Protein AF-A0A7S1WBK2-F1 (afdb_monomer_lite)

Structure (mmCIF, N/CA/C/O backbone):
data_AF-A0A7S1WBK2-F1
#
_entry.id   AF-A0A7S1WBK2-F1
#
loop_
_atom_site.group_PDB
_atom_site.id
_atom_site.type_symbol
_atom_site.label_atom_id
_atom_site.label_alt_id
_atom_site.label_comp_id
_atom_site.label_asym_id
_atom_site.label_entity_id
_atom_site.label_seq_id
_atom_site.pdbx_PDB_ins_code
_atom_site.Cartn_x
_atom_site.Cartn_y
_atom_site.Cartn_z
_atom_site.occupancy
_atom_site.B_iso_or_equiv
_atom_site.auth_seq_id
_atom_site.auth_comp_id
_atom_site.auth_asym_id
_atom_site.auth_atom_id
_atom_site.pdbx_PDB_model_num
ATOM 1 N N . VAL A 1 1 ? 11.318 0.569 -3.813 1.00 68.25 1 VAL A N 1
ATOM 2 C CA . VAL A 1 1 ? 11.048 -0.867 -3.581 1.00 68.25 1 VAL A CA 1
ATOM 3 C C . VAL A 1 1 ? 10.179 -0.934 -2.347 1.00 68.25 1 VAL A C 1
ATOM 5 O O . VAL A 1 1 ? 10.501 -0.226 -1.402 1.00 68.25 1 VAL A O 1
ATOM 8 N N . ILE A 1 2 ? 9.060 -1.651 -2.388 1.00 74.56 2 ILE A N 1
ATOM 9 C CA . ILE A 1 2 ? 8.213 -1.845 -1.205 1.00 74.56 2 ILE A CA 1
ATOM 10 C C . ILE A 1 2 ? 8.674 -3.154 -0.563 1.00 74.56 2 ILE A C 1
ATOM 12 O O . ILE A 1 2 ? 8.730 -4.160 -1.269 1.00 74.56 2 ILE A O 1
ATOM 16 N N . SER A 1 3 ? 9.063 -3.116 0.713 1.00 79.19 3 SER A N 1
ATOM 17 C CA . SER A 1 3 ? 9.378 -4.317 1.498 1.00 79.19 3 SER A CA 1
ATOM 18 C C . SER A 1 3 ? 8.134 -4.715 2.273 1.00 79.19 3 SER A C 1
ATOM 20 O O . SER A 1 3 ? 7.565 -3.882 2.979 1.00 79.19 3 SER A O 1
ATOM 22 N N . CYS A 1 4 ? 7.711 -5.962 2.127 1.00 78.75 4 CYS A N 1
ATOM 23 C CA . CYS A 1 4 ? 6.553 -6.514 2.808 1.00 78.75 4 CYS A CA 1
ATOM 24 C C . CYS A 1 4 ? 6.994 -7.725 3.617 1.00 78.75 4 CYS A C 1
ATOM 26 O O . CYS A 1 4 ? 7.803 -8.523 3.151 1.00 78.75 4 CYS A O 1
ATOM 28 N N . SER A 1 5 ? 6.467 -7.853 4.828 1.00 76.62 5 SER A N 1
ATOM 29 C CA . SER A 1 5 ? 6.682 -9.029 5.657 1.00 76.62 5 SER A CA 1
ATOM 30 C C . SER A 1 5 ? 5.350 -9.531 6.193 1.00 76.62 5 SER A C 1
ATOM 32 O O . SER A 1 5 ? 4.526 -8.755 6.680 1.00 76.62 5 SER A O 1
ATOM 34 N N . LEU A 1 6 ? 5.134 -10.838 6.074 1.00 73.81 6 LEU A N 1
ATOM 35 C CA . LEU A 1 6 ? 3.978 -11.528 6.626 1.00 73.81 6 LEU A CA 1
ATOM 36 C C . LEU A 1 6 ? 4.497 -12.560 7.620 1.00 73.81 6 LEU A C 1
ATOM 38 O O . LEU A 1 6 ? 5.171 -13.521 7.259 1.00 73.81 6 LEU A O 1
ATOM 42 N N . GLY A 1 7 ? 4.225 -12.321 8.894 1.00 69.19 7 GLY A N 1
ATOM 43 C CA . GLY A 1 7 ? 4.603 -13.220 9.969 1.00 69.19 7 GLY A CA 1
ATOM 44 C C . GLY A 1 7 ? 3.920 -12.801 11.263 1.00 69.19 7 GLY A C 1
ATOM 45 O O . GLY A 1 7 ? 3.620 -11.613 11.435 1.00 69.19 7 GLY A O 1
ATOM 46 N N . PRO A 1 8 ? 3.642 -13.747 12.176 1.00 59.88 8 PRO A N 1
ATOM 47 C CA . PRO A 1 8 ? 3.202 -13.390 13.511 1.00 59.88 8 PRO A CA 1
ATOM 48 C C . PRO A 1 8 ? 4.261 -12.465 14.106 1.00 59.88 8 PRO A C 1
ATOM 50 O O . PRO A 1 8 ? 5.434 -12.826 14.202 1.00 59.88 8 PRO A O 1
ATOM 53 N N . ARG A 1 9 ? 3.859 -11.244 14.469 1.00 57.88 9 ARG A N 1
ATOM 54 C CA . ARG A 1 9 ? 4.722 -10.343 15.228 1.00 57.88 9 ARG A CA 1
ATOM 55 C C . ARG A 1 9 ? 4.859 -10.998 16.593 1.00 57.88 9 ARG A C 1
ATOM 57 O O . ARG A 1 9 ? 3.976 -10.836 17.431 1.00 57.88 9 ARG A O 1
ATOM 64 N N . VAL A 1 10 ? 5.886 -11.830 16.758 1.00 59.66 10 VAL A N 1
ATOM 65 C CA . VAL A 1 10 ? 6.189 -12.487 18.026 1.00 59.66 10 VAL A CA 1
ATOM 66 C C . VAL A 1 10 ? 6.414 -11.352 19.009 1.00 59.66 10 VAL A C 1
ATOM 68 O O . VAL A 1 10 ? 7.448 -10.687 18.992 1.00 59.66 10 VAL A O 1
ATOM 71 N N . GLY A 1 11 ? 5.379 -11.045 19.791 1.00 59.03 11 GLY A N 1
ATOM 72 C CA . GLY A 1 11 ? 5.526 -10.199 20.953 1.00 59.03 11 GLY A CA 1
ATOM 73 C C . GLY A 1 11 ? 6.602 -10.867 21.781 1.00 59.03 11 GLY A C 1
ATOM 74 O O . GLY A 1 11 ? 6.459 -12.037 22.127 1.00 59.03 11 GLY A O 1
ATOM 75 N N . GLN A 1 12 ? 7.705 -10.159 21.988 1.00 54.12 12 GLN A N 1
ATOM 76 C CA . GLN A 1 12 ? 8.794 -10.578 22.851 1.00 54.12 12 GLN A CA 1
ATOM 77 C C . GLN A 1 12 ? 8.199 -10.799 24.248 1.00 54.12 12 GLN A C 1
ATOM 79 O O . GLN A 1 12 ? 8.090 -9.862 25.035 1.00 54.12 12 GLN A O 1
ATOM 84 N N . LEU A 1 13 ? 7.706 -12.007 24.524 1.00 57.47 1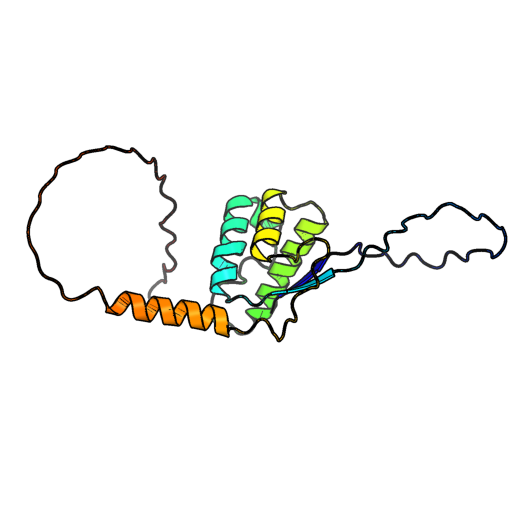3 LEU A N 1
ATOM 85 C CA . LEU A 1 13 ? 7.232 -12.369 25.847 1.00 57.47 13 LEU A CA 1
ATOM 86 C C . LEU A 1 13 ? 8.478 -12.461 26.738 1.00 57.47 13 LEU A C 1
ATOM 88 O O . LEU A 1 13 ? 9.434 -13.154 26.377 1.00 57.47 13 LEU A O 1
ATOM 92 N N . PRO A 1 14 ? 8.528 -11.714 27.850 1.00 60.41 14 PRO A N 1
ATOM 93 C CA . PRO A 1 14 ? 9.675 -11.729 28.737 1.00 60.41 14 PRO A CA 1
ATOM 94 C C . PRO A 1 14 ? 9.760 -13.081 29.455 1.00 60.41 14 PRO A C 1
ATOM 96 O O . PRO A 1 14 ? 8.909 -13.400 30.273 1.00 60.41 14 PRO A O 1
ATOM 99 N N . GLY A 1 15 ? 10.808 -13.842 29.133 1.00 58.78 15 GLY A N 1
ATOM 100 C CA . GLY A 1 15 ? 11.454 -14.829 30.003 1.00 58.78 15 GLY A CA 1
ATOM 101 C C . GLY A 1 15 ? 10.544 -15.812 30.736 1.00 58.78 15 GLY A C 1
ATOM 102 O O . GLY A 1 15 ? 10.482 -15.769 31.960 1.00 58.78 15 GLY A O 1
ATOM 103 N N . GLU A 1 16 ? 9.922 -16.747 30.017 1.00 59.41 16 GLU A N 1
ATOM 104 C CA . GLU A 1 16 ? 9.435 -17.974 30.650 1.00 59.41 16 GLU A CA 1
ATOM 105 C C . GLU A 1 16 ? 10.601 -18.968 30.720 1.00 59.41 16 GLU A C 1
ATOM 107 O O . GLU A 1 16 ? 11.052 -19.517 29.713 1.00 59.41 16 GLU A O 1
ATOM 112 N N . GLN A 1 17 ? 11.171 -19.099 31.915 1.00 63.62 17 GLN A N 1
ATOM 113 C CA . GLN A 1 17 ? 12.282 -19.989 32.224 1.00 63.62 17 GLN A CA 1
ATOM 114 C C . GLN A 1 17 ? 11.727 -21.417 32.314 1.00 63.62 17 GLN A C 1
ATOM 116 O O . GLN A 1 17 ? 11.057 -21.763 33.281 1.00 63.62 17 GLN A O 1
ATOM 121 N N . VAL A 1 18 ? 11.933 -22.211 31.262 1.00 70.19 18 VAL A N 1
ATOM 122 C CA . VAL A 1 18 ? 11.419 -23.585 31.162 1.00 70.19 18 VAL A CA 1
ATOM 123 C C . VAL A 1 18 ? 12.375 -24.546 31.869 1.00 70.19 18 VAL A C 1
ATOM 125 O O . VAL A 1 18 ? 13.543 -24.656 31.492 1.00 70.19 18 VAL A O 1
ATOM 128 N N . ASP A 1 19 ? 11.854 -25.222 32.893 1.00 67.56 19 ASP A N 1
ATOM 129 C CA . ASP A 1 19 ? 12.488 -26.327 33.616 1.00 67.56 19 ASP A CA 1
ATOM 130 C C . ASP A 1 19 ? 12.801 -27.514 32.679 1.00 67.56 19 ASP A C 1
ATOM 132 O O . ASP A 1 19 ? 11.923 -27.941 31.920 1.00 67.56 19 ASP A O 1
ATOM 136 N N . PRO A 1 20 ? 14.024 -28.076 32.721 1.00 71.81 20 PRO A N 1
ATOM 137 C CA . PRO A 1 20 ? 14.416 -29.209 31.902 1.00 71.81 20 PRO A CA 1
ATOM 138 C C . PRO A 1 20 ? 14.259 -30.514 32.688 1.00 71.81 20 PRO A C 1
ATOM 140 O O . PRO A 1 20 ? 15.220 -30.995 33.275 1.00 71.81 20 PRO A O 1
ATOM 143 N N . ASP A 1 21 ? 13.068 -31.103 32.694 1.00 68.06 21 ASP A N 1
ATOM 144 C CA . ASP A 1 21 ? 12.944 -32.559 32.818 1.00 68.06 21 ASP A CA 1
ATOM 145 C C . ASP A 1 21 ? 11.514 -32.991 32.488 1.00 68.06 21 ASP A C 1
ATOM 147 O O . ASP A 1 21 ? 10.571 -32.478 33.086 1.00 68.06 21 ASP A O 1
ATOM 151 N N . GLN A 1 22 ? 11.376 -33.911 31.525 1.00 55.78 22 GLN A N 1
ATOM 152 C CA . GLN A 1 22 ? 10.401 -35.015 31.449 1.00 55.78 22 GLN A CA 1
ATOM 153 C C . GLN A 1 22 ? 10.135 -35.420 29.992 1.00 55.78 22 GLN A C 1
ATOM 155 O O . GLN A 1 22 ? 9.533 -34.707 29.183 1.00 55.78 22 GLN A O 1
ATOM 160 N N . ASP A 1 23 ? 10.587 -36.633 29.710 1.00 62.00 23 ASP A N 1
ATOM 161 C CA . ASP A 1 23 ? 10.466 -37.393 28.479 1.00 62.00 23 ASP A CA 1
ATOM 162 C C . ASP A 1 23 ? 9.012 -37.524 27.996 1.00 62.00 23 ASP A C 1
ATOM 164 O O . ASP A 1 23 ? 8.142 -38.050 28.687 1.00 62.00 23 ASP A O 1
ATOM 168 N N . THR A 1 24 ? 8.737 -37.088 26.765 1.00 59.50 24 THR A N 1
ATOM 169 C CA . THR A 1 24 ? 7.550 -37.513 26.003 1.00 59.50 24 THR A CA 1
ATOM 170 C C . THR A 1 24 ? 7.889 -37.597 24.518 1.00 59.50 24 THR A C 1
ATOM 172 O O . THR A 1 24 ? 7.721 -36.657 23.740 1.00 59.50 24 THR A O 1
ATOM 175 N N . GLU A 1 25 ? 8.377 -38.769 24.118 1.00 59.16 25 GLU A N 1
ATOM 176 C CA . GLU A 1 25 ? 8.441 -39.187 22.722 1.00 59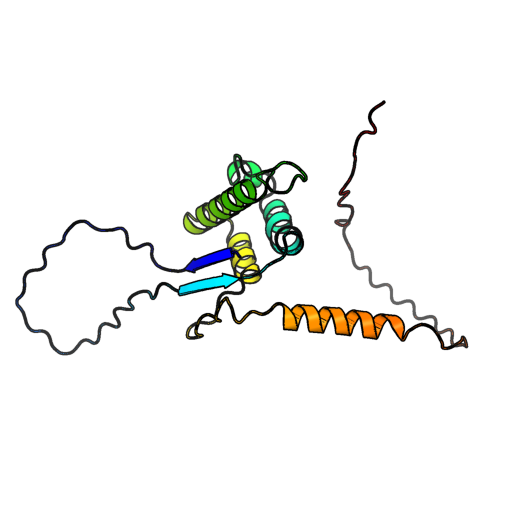.16 25 GLU A CA 1
ATOM 177 C C . GLU A 1 25 ? 7.028 -39.236 22.106 1.00 59.16 25 GLU A C 1
ATOM 179 O O . GLU A 1 25 ? 6.064 -39.685 22.727 1.00 59.16 25 GLU A O 1
ATOM 184 N N . GLY A 1 26 ? 6.904 -38.818 20.842 1.00 54.03 26 GLY A N 1
ATOM 185 C CA . GLY A 1 26 ? 5.856 -39.353 19.965 1.00 54.03 26 GLY A CA 1
ATOM 186 C C . GLY A 1 26 ? 4.705 -38.437 19.548 1.00 54.03 26 GLY A C 1
ATOM 187 O O . GLY A 1 26 ? 3.751 -38.920 18.942 1.00 54.03 26 GLY A O 1
ATOM 188 N N . ARG A 1 27 ? 4.769 -37.119 19.767 1.00 47.47 27 ARG A N 1
ATOM 189 C CA . ARG A 1 27 ? 3.878 -36.187 19.055 1.00 47.47 27 ARG A CA 1
ATOM 190 C C . ARG A 1 27 ? 4.721 -35.176 18.308 1.00 47.47 27 ARG A C 1
ATOM 192 O O . ARG A 1 27 ? 5.156 -34.189 18.892 1.00 47.47 27 ARG A O 1
ATOM 199 N N . ALA A 1 28 ? 4.918 -35.428 17.013 1.00 53.50 28 ALA A N 1
ATOM 200 C CA . ALA A 1 28 ? 5.362 -34.442 16.039 1.00 53.50 28 ALA A CA 1
ATOM 201 C C . ALA A 1 28 ? 4.347 -33.291 16.035 1.00 53.50 28 ALA A C 1
ATOM 203 O O . ALA A 1 28 ? 3.432 -33.212 15.215 1.00 53.50 28 ALA A O 1
ATOM 204 N N . ARG A 1 29 ? 4.457 -32.418 17.037 1.00 54.59 29 ARG A N 1
ATOM 205 C CA . ARG A 1 29 ? 3.888 -31.090 17.006 1.00 54.59 29 ARG A CA 1
ATOM 206 C C . ARG A 1 29 ? 4.580 -30.465 15.811 1.00 54.59 29 ARG A C 1
ATOM 208 O O . ARG A 1 29 ? 5.752 -30.113 15.887 1.00 54.59 29 ARG A O 1
ATOM 215 N N . SER A 1 30 ? 3.856 -30.381 14.700 1.00 55.44 30 SER A N 1
ATOM 216 C CA . SER A 1 30 ? 4.094 -29.360 13.695 1.00 55.44 30 SER A CA 1
ATOM 217 C C . SER A 1 30 ? 3.893 -28.026 14.417 1.00 55.44 30 SER A C 1
ATOM 219 O O . SER A 1 30 ? 2.841 -27.397 14.363 1.00 55.44 30 SER A O 1
ATOM 221 N N . GLY A 1 31 ? 4.880 -27.663 15.237 1.00 55.62 31 GLY A N 1
ATOM 222 C CA . GLY A 1 31 ? 5.113 -26.310 15.666 1.00 55.62 31 GLY A CA 1
ATOM 223 C C . GLY A 1 31 ? 5.542 -25.624 14.396 1.00 55.62 31 GLY A C 1
ATOM 224 O O . GLY A 1 31 ? 6.730 -25.567 14.095 1.00 55.62 31 GLY A O 1
ATOM 225 N N . GLY A 1 32 ? 4.557 -25.221 13.595 1.00 56.62 32 GLY A N 1
ATOM 226 C CA . GLY A 1 32 ? 4.780 -24.300 12.507 1.00 56.62 32 GLY A CA 1
ATOM 227 C C . GLY A 1 32 ? 5.338 -23.045 13.148 1.00 56.62 32 GLY A C 1
ATOM 228 O O . GLY A 1 32 ? 4.578 -22.179 13.572 1.00 56.62 32 GLY A O 1
ATOM 229 N N . CYS A 1 33 ? 6.665 -22.978 13.282 1.00 59.44 33 CYS A N 1
ATOM 230 C CA . CYS A 1 33 ? 7.382 -21.723 13.345 1.00 59.44 33 CYS A CA 1
ATOM 231 C C . CYS A 1 33 ? 6.825 -20.947 12.167 1.00 59.44 33 CYS A C 1
ATOM 233 O O . CYS A 1 33 ? 7.068 -21.335 11.027 1.00 59.44 33 CYS A O 1
ATOM 235 N N . GLY A 1 34 ? 5.962 -19.967 12.441 1.00 65.19 34 GLY A N 1
ATOM 236 C CA . GLY A 1 34 ? 5.371 -19.138 11.408 1.00 65.19 34 GLY A CA 1
ATOM 237 C C . GLY A 1 34 ? 6.525 -18.473 10.689 1.00 65.19 34 GLY A C 1
ATOM 238 O O . GLY A 1 34 ? 7.082 -17.508 11.207 1.00 65.19 34 GLY A O 1
ATOM 239 N N . LEU A 1 35 ? 6.944 -19.066 9.570 1.00 73.44 35 LEU A N 1
ATOM 240 C CA . LEU A 1 35 ? 8.085 -18.594 8.817 1.00 73.44 35 LEU A CA 1
ATOM 241 C C . LEU A 1 35 ? 7.721 -17.186 8.383 1.00 73.44 35 LEU A C 1
ATOM 243 O O . LEU A 1 35 ? 6.713 -16.970 7.711 1.00 73.44 35 LEU A O 1
ATOM 247 N N . GLN A 1 36 ? 8.493 -16.222 8.871 1.00 77.44 36 GLN A N 1
ATOM 248 C CA . GLN A 1 36 ? 8.338 -14.847 8.459 1.00 77.44 36 GLN A CA 1
ATOM 249 C C . GLN A 1 36 ? 8.743 -14.789 6.991 1.00 77.44 36 GLN A C 1
ATOM 251 O O . GLN A 1 36 ? 9.910 -14.975 6.656 1.00 77.44 36 GLN A O 1
ATOM 256 N N . VAL A 1 37 ? 7.767 -14.560 6.121 1.00 84.56 37 VAL A N 1
ATOM 257 C CA . VAL A 1 37 ? 8.026 -14.400 4.694 1.00 84.56 37 VAL A CA 1
ATOM 258 C C . VAL A 1 37 ? 8.260 -12.916 4.452 1.00 84.56 37 VAL A C 1
ATOM 260 O O . VAL A 1 37 ? 7.359 -12.107 4.676 1.00 84.56 37 VAL A O 1
ATOM 263 N N . GLU A 1 38 ? 9.472 -12.546 4.037 1.00 87.12 38 GLU A N 1
ATOM 264 C CA . GLU A 1 38 ? 9.778 -11.214 3.507 1.00 87.12 38 GLU A CA 1
ATOM 265 C C . GLU A 1 38 ? 9.836 -11.295 1.982 1.00 87.12 38 GLU A C 1
ATOM 267 O O . GLU A 1 38 ? 10.522 -12.147 1.424 1.00 87.12 38 GLU A O 1
ATOM 272 N N . TRP A 1 39 ? 9.136 -10.391 1.301 1.00 89.44 39 TRP A N 1
ATOM 273 C CA . TRP A 1 39 ? 9.254 -10.225 -0.144 1.00 89.44 39 TRP A CA 1
ATOM 274 C C . TRP A 1 39 ? 9.286 -8.745 -0.510 1.00 89.44 39 TRP A C 1
ATOM 276 O O . TRP A 1 39 ? 8.900 -7.858 0.261 1.00 89.44 39 TRP A O 1
ATOM 286 N N . ARG A 1 40 ? 9.795 -8.461 -1.708 1.00 88.81 40 ARG A N 1
ATOM 287 C CA . ARG A 1 40 ? 10.013 -7.099 -2.189 1.00 88.81 40 ARG A CA 1
ATOM 288 C C . ARG A 1 40 ? 9.459 -6.930 -3.580 1.00 88.81 40 ARG A C 1
ATOM 290 O O . ARG A 1 40 ? 9.726 -7.728 -4.467 1.00 88.81 40 ARG A O 1
ATOM 297 N N . VAL A 1 41 ? 8.743 -5.829 -3.786 1.00 88.44 41 VAL A N 1
ATOM 298 C CA . VAL A 1 41 ? 8.089 -5.557 -5.068 1.00 88.44 41 VAL A CA 1
ATOM 299 C C . VAL A 1 41 ? 8.538 -4.202 -5.608 1.00 88.44 41 VAL A C 1
ATOM 301 O O . VAL A 1 41 ? 8.555 -3.172 -4.915 1.00 88.44 41 VAL A O 1
ATOM 304 N N . LYS A 1 42 ? 8.915 -4.185 -6.890 1.00 87.25 42 LYS A N 1
ATOM 305 C CA . LYS A 1 42 ? 9.239 -2.966 -7.641 1.00 87.25 42 LYS A CA 1
ATOM 306 C C . LYS A 1 42 ? 7.986 -2.469 -8.364 1.00 87.25 42 LYS A C 1
ATOM 308 O O . LYS A 1 42 ? 7.443 -3.143 -9.237 1.00 87.25 42 LYS A O 1
ATOM 313 N N . ARG A 1 43 ? 7.528 -1.259 -8.022 1.00 87.94 43 ARG A N 1
ATOM 314 C CA . ARG A 1 43 ? 6.411 -0.571 -8.692 1.00 87.94 43 ARG A CA 1
ATOM 315 C C . ARG A 1 43 ? 6.758 0.884 -8.964 1.00 87.94 43 ARG A C 1
ATOM 317 O O . ARG A 1 43 ? 7.427 1.542 -8.169 1.00 87.94 43 ARG A O 1
ATOM 324 N N . ARG A 1 44 ? 6.252 1.404 -10.084 1.00 89.44 44 ARG A N 1
ATOM 325 C CA . ARG A 1 44 ? 6.267 2.843 -10.364 1.00 89.44 44 ARG A CA 1
ATOM 326 C C . ARG A 1 44 ? 5.215 3.539 -9.502 1.00 89.44 44 ARG A C 1
ATOM 328 O O . ARG A 1 44 ? 4.158 2.972 -9.236 1.00 89.44 44 ARG A O 1
ATOM 335 N N . MET A 1 45 ? 5.456 4.805 -9.167 1.00 88.19 45 MET A N 1
ATOM 336 C CA . MET A 1 45 ? 4.510 5.641 -8.411 1.00 88.19 45 MET A CA 1
ATOM 337 C C . MET A 1 45 ? 3.108 5.662 -9.041 1.00 88.19 45 MET A C 1
ATOM 339 O O . MET A 1 45 ? 2.105 5.605 -8.337 1.00 88.19 45 MET A O 1
ATOM 343 N N . ARG A 1 46 ? 3.031 5.694 -10.379 1.00 86.00 46 ARG A N 1
ATOM 344 C CA . ARG A 1 46 ? 1.762 5.633 -11.116 1.00 86.00 46 ARG A CA 1
ATOM 345 C C . ARG A 1 46 ? 0.970 4.355 -10.815 1.00 86.00 46 ARG A C 1
ATOM 347 O O . ARG A 1 46 ? -0.235 4.450 -10.622 1.00 86.00 46 ARG A O 1
ATOM 354 N N . HIS A 1 47 ? 1.630 3.196 -10.754 1.00 90.06 47 HIS A N 1
ATOM 355 C CA . HIS A 1 47 ? 0.964 1.924 -10.452 1.00 90.06 47 HIS A CA 1
ATOM 356 C C . HIS A 1 47 ? 0.421 1.921 -9.027 1.00 90.06 47 HIS A C 1
ATOM 358 O O . HIS A 1 47 ? -0.699 1.491 -8.812 1.00 90.06 47 HIS A O 1
ATOM 364 N N . LEU A 1 48 ? 1.177 2.464 -8.072 1.00 92.38 48 LEU A N 1
ATOM 365 C CA . LEU A 1 48 ? 0.729 2.568 -6.685 1.00 92.38 48 LEU A CA 1
ATOM 366 C C . LEU A 1 48 ? -0.494 3.490 -6.557 1.00 92.38 48 LEU A C 1
ATOM 368 O O . LEU A 1 48 ? -1.455 3.142 -5.879 1.00 92.38 48 LEU A O 1
ATOM 372 N N . ARG A 1 49 ? -0.515 4.621 -7.274 1.00 91.50 49 ARG A N 1
ATOM 373 C CA . ARG A 1 49 ? -1.691 5.506 -7.308 1.00 91.50 49 ARG A CA 1
ATOM 374 C C . ARG A 1 49 ? -2.925 4.798 -7.862 1.00 91.50 49 ARG A C 1
ATOM 376 O O . ARG A 1 49 ? -3.925 4.671 -7.168 1.00 91.50 49 ARG A O 1
ATOM 383 N N . GLN A 1 50 ? -2.808 4.306 -9.092 1.00 90.62 50 GLN A N 1
ATOM 384 C CA . GLN A 1 50 ? -3.938 3.777 -9.857 1.00 90.62 50 GLN A CA 1
ATOM 385 C C . GLN A 1 50 ? -4.405 2.409 -9.347 1.00 90.62 50 GLN A C 1
ATOM 387 O O . GLN A 1 50 ? -5.596 2.127 -9.354 1.00 90.62 50 GLN A O 1
ATOM 392 N N . GLY A 1 51 ? -3.470 1.563 -8.915 1.00 91.69 51 GLY A N 1
ATOM 393 C CA . GLY A 1 51 ? -3.741 0.186 -8.510 1.00 91.69 51 GLY A CA 1
ATOM 394 C C . GLY A 1 51 ? -4.022 0.004 -7.023 1.00 91.69 51 GLY A C 1
ATOM 395 O O . GLY A 1 51 ? -4.618 -1.002 -6.664 1.00 91.69 51 GLY A O 1
ATOM 396 N N . LEU A 1 52 ? -3.619 0.948 -6.164 1.00 95.12 52 LEU A N 1
ATOM 397 C CA . LEU A 1 52 ? -3.751 0.800 -4.713 1.00 95.12 52 LEU A CA 1
ATOM 398 C C . LEU A 1 52 ? -4.410 2.019 -4.057 1.00 95.12 52 LEU A C 1
ATOM 400 O O . LEU A 1 52 ? -5.480 1.893 -3.474 1.00 95.12 52 LEU A O 1
ATOM 404 N N . HIS A 1 53 ? -3.825 3.212 -4.169 1.00 94.75 53 HIS A N 1
ATOM 405 C CA . HIS A 1 53 ? -4.319 4.393 -3.448 1.00 94.75 53 HIS A CA 1
ATOM 406 C C . HIS A 1 53 ? -5.730 4.826 -3.871 1.00 94.75 53 HIS A C 1
ATOM 408 O O . HIS A 1 53 ? -6.596 5.005 -3.013 1.00 94.75 53 HIS A O 1
ATOM 414 N N . ASP A 1 54 ? -5.974 5.005 -5.171 1.00 93.56 54 ASP A N 1
ATOM 415 C CA . ASP A 1 54 ? -7.253 5.521 -5.666 1.00 93.56 54 ASP A CA 1
ATOM 416 C C . ASP A 1 54 ? -8.409 4.543 -5.369 1.00 93.56 54 ASP A C 1
ATOM 418 O O . ASP A 1 54 ? -9.428 4.990 -4.830 1.00 93.56 54 ASP A O 1
ATOM 422 N N . PRO A 1 55 ? -8.254 3.216 -5.580 1.00 96.19 55 PRO A N 1
ATOM 423 C CA . PRO A 1 55 ? -9.244 2.236 -5.138 1.00 96.19 55 PRO A CA 1
ATOM 424 C C . PRO A 1 55 ? -9.472 2.225 -3.623 1.00 96.19 55 PRO A C 1
ATOM 426 O O . PRO A 1 55 ? -10.619 2.227 -3.181 1.00 96.19 55 PRO A O 1
ATOM 429 N N . VAL A 1 56 ? -8.412 2.269 -2.804 1.00 96.06 56 VAL A N 1
ATOM 430 C CA . VAL A 1 56 ? -8.544 2.292 -1.334 1.00 96.06 56 VAL A CA 1
ATOM 431 C C . VAL A 1 56 ? -9.312 3.527 -0.873 1.00 96.06 56 VAL A C 1
ATOM 433 O O . VAL A 1 56 ? -10.177 3.429 0.001 1.00 96.06 56 VAL A O 1
ATOM 436 N N . LYS A 1 57 ? -9.051 4.681 -1.492 1.00 94.69 57 LYS A N 1
ATOM 437 C CA . LYS A 1 57 ? -9.778 5.923 -1.226 1.00 94.69 57 LYS A CA 1
ATOM 438 C C . LYS A 1 57 ? -11.247 5.823 -1.641 1.00 94.69 57 LYS A C 1
ATOM 440 O O . LYS A 1 57 ? -12.110 6.265 -0.885 1.00 94.69 57 LYS A O 1
ATOM 445 N N . ALA A 1 58 ? -11.535 5.225 -2.797 1.00 95.19 58 ALA A N 1
ATOM 446 C CA . ALA A 1 58 ? -12.901 5.011 -3.273 1.00 95.19 58 ALA A CA 1
ATOM 447 C C . ALA A 1 58 ? -13.699 4.075 -2.348 1.00 95.19 58 ALA A C 1
ATOM 449 O O . ALA A 1 58 ? -14.830 4.397 -1.993 1.00 95.19 58 ALA A O 1
ATOM 450 N N . ILE A 1 59 ? -13.093 2.966 -1.906 1.00 96.00 59 ILE A N 1
ATOM 451 C CA . ILE A 1 59 ? -13.726 1.983 -1.011 1.00 96.00 59 ILE A CA 1
ATOM 452 C C . ILE A 1 59 ? -13.936 2.564 0.393 1.00 96.00 59 ILE A C 1
ATOM 454 O O . ILE A 1 59 ? -14.996 2.386 0.985 1.00 96.00 59 ILE A O 1
ATOM 458 N N . SER A 1 60 ? -12.943 3.280 0.927 1.00 94.19 60 SER A N 1
ATOM 459 C CA . SER A 1 60 ? -13.016 3.855 2.279 1.00 94.19 60 SER A CA 1
ATOM 460 C C . SER A 1 60 ? -13.983 5.044 2.364 1.00 94.19 60 SER A C 1
ATOM 462 O O . SER A 1 60 ? -14.539 5.330 3.422 1.00 94.19 60 SER A O 1
ATOM 464 N N . GLY A 1 61 ? -14.191 5.779 1.268 1.00 94.19 61 GLY A N 1
ATOM 465 C CA . GLY A 1 61 ? -15.097 6.925 1.237 1.00 94.19 61 GLY A CA 1
ATOM 466 C C . GLY A 1 61 ? -14.807 7.930 2.361 1.00 94.19 61 GLY A C 1
ATOM 467 O O . GLY A 1 61 ? -13.731 8.525 2.421 1.00 94.19 61 GLY A O 1
ATOM 468 N N . LYS A 1 62 ? -15.768 8.115 3.278 1.00 93.38 62 LYS A N 1
ATOM 469 C CA . LYS A 1 62 ? -15.663 9.075 4.395 1.00 93.38 62 LYS A CA 1
ATOM 470 C C . LYS A 1 62 ? -14.700 8.630 5.504 1.00 93.38 62 LYS A C 1
ATOM 472 O O . LYS A 1 62 ? -14.103 9.488 6.151 1.00 93.38 62 LYS A O 1
ATOM 477 N N . THR A 1 63 ? -14.511 7.325 5.716 1.00 93.12 63 THR A N 1
ATOM 478 C CA . THR A 1 63 ? -13.603 6.813 6.762 1.00 93.12 63 THR A CA 1
ATOM 479 C C . THR A 1 63 ? -12.135 6.938 6.362 1.00 93.12 63 THR A C 1
ATOM 481 O O . THR A 1 63 ? -11.258 6.870 7.220 1.00 93.12 63 THR A O 1
ATOM 484 N N . TYR A 1 64 ? -11.848 7.231 5.086 1.00 93.88 64 TYR A N 1
ATOM 485 C CA . TYR A 1 64 ? -10.488 7.433 4.587 1.00 93.88 64 TYR A CA 1
ATOM 486 C C . TYR A 1 64 ? -9.719 8.489 5.391 1.00 93.88 64 TYR A C 1
ATOM 488 O O . TYR A 1 64 ? -8.565 8.281 5.754 1.00 93.88 64 TYR A O 1
ATOM 496 N N . MET A 1 65 ? -10.360 9.614 5.724 1.00 90.94 65 MET A N 1
ATOM 497 C CA . MET A 1 65 ? -9.689 10.666 6.494 1.00 90.94 65 MET A CA 1
ATOM 498 C C . MET A 1 65 ? -9.373 10.235 7.927 1.00 90.94 65 MET A C 1
ATOM 500 O O . MET A 1 65 ? -8.377 10.693 8.473 1.00 90.94 65 MET A O 1
ATOM 504 N N . GLN A 1 66 ? -10.187 9.354 8.515 1.00 92.69 66 GLN A N 1
ATOM 505 C CA . GLN A 1 66 ? -9.974 8.842 9.868 1.00 92.69 66 GLN A CA 1
ATOM 506 C C . GLN A 1 66 ? -8.848 7.805 9.908 1.00 92.69 66 GLN A C 1
ATOM 508 O O . GLN A 1 66 ? -8.058 7.826 10.846 1.00 92.69 66 GLN A O 1
ATOM 513 N N . LEU A 1 67 ? -8.757 6.950 8.883 1.00 90.88 67 LEU A N 1
ATOM 514 C CA . LEU A 1 67 ? -7.732 5.908 8.769 1.00 90.88 67 LEU A CA 1
ATOM 515 C C . LEU A 1 67 ? -6.354 6.469 8.381 1.00 90.88 67 LEU A C 1
ATOM 517 O O . LEU A 1 67 ? -5.337 5.989 8.866 1.00 90.88 67 LEU A O 1
ATOM 521 N N . PHE A 1 68 ? -6.311 7.502 7.532 1.00 90.31 68 PHE A N 1
ATOM 522 C CA . PHE A 1 68 ? -5.071 8.032 6.944 1.00 90.31 68 PHE A CA 1
ATOM 523 C C . PHE A 1 68 ? -4.728 9.451 7.426 1.00 90.31 68 PHE A C 1
ATOM 525 O O . PHE A 1 68 ? -4.219 10.279 6.655 1.00 90.31 68 PHE A O 1
ATOM 532 N N . GLN A 1 69 ? -5.011 9.755 8.697 1.00 85.81 69 GLN A N 1
ATOM 533 C CA . GLN A 1 69 ? -4.726 11.064 9.294 1.00 85.81 69 GLN A CA 1
ATOM 534 C C . GLN A 1 69 ? -3.247 11.441 9.100 1.00 85.81 69 GLN A C 1
ATOM 536 O O . GLN A 1 69 ? -2.341 10.686 9.433 1.00 85.81 69 GLN A O 1
ATOM 541 N N . GLY A 1 70 ? -2.994 12.606 8.496 1.00 79.75 70 GLY A N 1
ATOM 542 C CA . GLY A 1 70 ? -1.637 13.095 8.208 1.00 79.75 70 GLY A CA 1
ATOM 543 C C . GLY A 1 70 ? -0.973 12.537 6.937 1.00 79.75 70 GLY A C 1
ATOM 544 O O . GLY A 1 70 ? 0.022 13.107 6.484 1.00 79.75 70 GLY A O 1
ATOM 545 N N . ALA A 1 71 ? -1.537 11.501 6.304 1.00 81.00 71 ALA A N 1
ATOM 546 C CA . ALA A 1 71 ? -0.980 10.860 5.104 1.00 81.00 71 ALA A CA 1
ATOM 547 C C . ALA A 1 71 ? -1.805 11.085 3.817 1.00 81.00 71 ALA A C 1
ATOM 549 O O . ALA A 1 71 ? -1.409 10.643 2.740 1.00 81.00 71 ALA A O 1
ATOM 550 N N .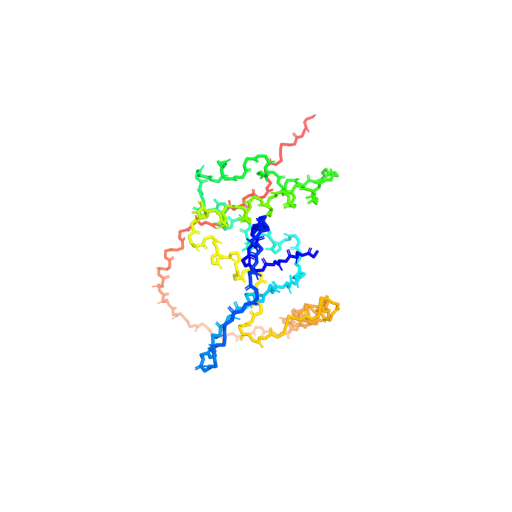 HIS A 1 72 ? -2.921 11.820 3.884 1.00 74.75 72 HIS A N 1
ATOM 551 C CA . HIS A 1 72 ? -3.844 11.989 2.748 1.00 74.75 72 HIS A CA 1
ATOM 552 C C . HIS A 1 72 ? -3.209 12.634 1.496 1.00 74.75 72 HIS A C 1
ATOM 554 O O . HIS A 1 72 ? -3.691 12.429 0.382 1.00 74.75 72 HIS A O 1
ATOM 560 N N . ASN A 1 73 ? -2.153 13.434 1.683 1.00 70.69 73 ASN A N 1
ATOM 561 C CA . ASN A 1 73 ? -1.484 14.211 0.634 1.00 70.69 73 ASN A CA 1
ATOM 562 C C . ASN A 1 73 ? -0.198 13.556 0.113 1.00 70.69 73 ASN A C 1
ATOM 564 O O . ASN A 1 73 ? 0.669 14.249 -0.415 1.00 70.69 73 ASN A O 1
ATOM 568 N N . ALA A 1 74 ? -0.033 12.237 0.254 1.00 73.75 74 ALA A N 1
ATOM 569 C CA . ALA A 1 74 ? 1.179 11.555 -0.207 1.00 73.75 74 ALA A CA 1
ATOM 570 C C . ALA A 1 74 ? 1.458 11.728 -1.714 1.00 73.75 74 ALA A C 1
ATOM 572 O O . ALA A 1 74 ? 2.602 11.622 -2.150 1.00 73.75 74 ALA A O 1
ATOM 573 N N . PHE A 1 75 ? 0.431 12.047 -2.507 1.00 74.44 75 PHE A N 1
ATOM 574 C CA . PHE A 1 75 ? 0.505 12.077 -3.968 1.00 74.44 75 PHE A CA 1
ATOM 575 C C . PHE A 1 75 ? 0.383 13.474 -4.597 1.00 74.44 75 PHE A C 1
ATOM 577 O O . PHE A 1 75 ? 0.468 13.596 -5.823 1.00 74.44 75 PHE A O 1
ATOM 584 N N . THR A 1 76 ? 0.247 14.531 -3.796 1.00 74.88 76 THR A N 1
ATOM 585 C CA . THR A 1 76 ? 0.209 15.913 -4.293 1.00 74.88 76 THR A CA 1
ATOM 586 C C . THR A 1 76 ? 1.641 16.352 -4.621 1.00 74.88 76 THR A C 1
ATOM 588 O O . THR A 1 76 ? 2.518 16.386 -3.764 1.00 74.88 76 THR A O 1
ATOM 591 N N . THR A 1 77 ? 1.911 16.549 -5.905 1.00 61.53 77 THR A N 1
ATOM 592 C CA . THR A 1 77 ? 3.238 16.642 -6.530 1.00 61.53 77 THR A CA 1
ATOM 593 C C . THR A 1 77 ? 4.044 17.889 -6.141 1.00 61.53 77 THR A C 1
ATOM 595 O O . THR A 1 77 ? 3.461 18.959 -6.045 1.00 61.53 77 THR A O 1
ATOM 598 N N . SER A 1 78 ? 5.379 17.722 -6.078 1.00 61.06 78 SER A N 1
ATOM 599 C CA . SER A 1 78 ? 6.482 18.702 -6.275 1.00 61.06 78 SER A CA 1
ATOM 600 C C . SER A 1 78 ? 7.346 19.110 -5.076 1.00 61.06 78 SER A C 1
ATOM 602 O O . SER A 1 78 ? 8.444 19.616 -5.293 1.00 61.06 78 SER A O 1
ATOM 604 N N . LEU A 1 79 ? 6.947 18.834 -3.833 1.00 65.44 79 LEU A N 1
ATOM 605 C CA . LEU A 1 79 ? 7.791 19.157 -2.675 1.00 65.44 79 LEU A CA 1
ATOM 606 C C . LEU A 1 79 ? 8.766 18.010 -2.337 1.00 65.44 79 LEU A C 1
ATOM 608 O O . LEU A 1 79 ? 8.358 16.844 -2.363 1.00 65.44 79 LEU A O 1
ATOM 612 N N . PRO A 1 80 ? 10.032 18.303 -1.982 1.00 62.97 80 PRO A N 1
ATOM 613 C CA . PRO A 1 80 ? 10.942 17.301 -1.430 1.00 62.97 80 PRO A CA 1
ATOM 614 C C . PRO A 1 80 ? 10.301 16.646 -0.194 1.00 62.97 80 PRO A C 1
ATOM 616 O O . PRO A 1 80 ? 9.712 17.325 0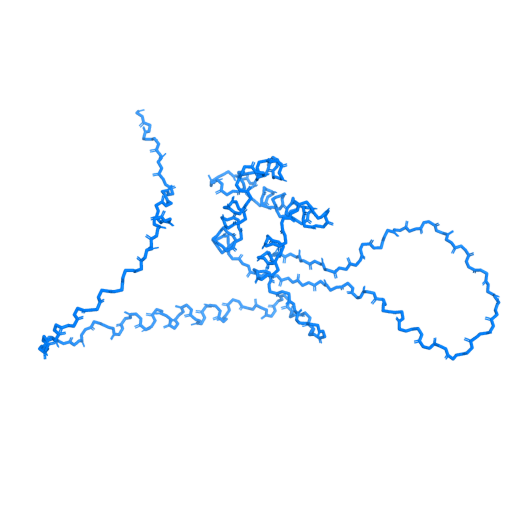.646 1.00 62.97 80 PRO A O 1
ATOM 619 N N . GLY A 1 81 ? 10.357 15.312 -0.117 1.00 75.56 81 GLY A N 1
ATOM 620 C CA . GLY A 1 81 ? 9.701 14.523 0.941 1.00 75.56 81 GLY A CA 1
ATOM 621 C C . GLY A 1 81 ? 8.488 13.692 0.494 1.00 75.56 81 GLY A C 1
ATOM 622 O O . GLY A 1 81 ? 7.758 13.160 1.332 1.00 75.56 81 GLY A O 1
ATOM 623 N N . THR A 1 82 ? 8.252 13.530 -0.814 1.00 77.19 82 THR A N 1
ATOM 624 C CA . THR A 1 82 ? 7.202 12.626 -1.330 1.00 77.19 82 THR A CA 1
ATOM 625 C C . THR A 1 82 ? 7.398 11.173 -0.896 1.00 77.19 82 THR A C 1
ATOM 627 O O . THR A 1 82 ? 6.416 10.459 -0.712 1.00 77.19 82 THR A O 1
ATOM 630 N N . THR A 1 83 ? 8.644 10.736 -0.700 1.00 82.94 83 THR A N 1
ATOM 631 C CA . THR A 1 83 ? 8.950 9.371 -0.248 1.00 82.94 83 THR A CA 1
ATOM 632 C C . THR A 1 83 ? 8.513 9.148 1.198 1.00 82.94 83 THR A C 1
ATOM 634 O O . THR A 1 83 ? 7.865 8.148 1.479 1.00 82.94 83 THR A O 1
ATOM 637 N N . ASP A 1 84 ? 8.756 10.105 2.097 1.00 86.00 84 ASP A N 1
ATOM 638 C CA . ASP A 1 84 ? 8.362 9.978 3.507 1.00 86.00 84 ASP A CA 1
ATOM 639 C C . ASP A 1 84 ? 6.845 9.965 3.675 1.00 86.00 84 ASP A C 1
ATOM 641 O O . ASP A 1 84 ? 6.301 9.187 4.456 1.00 86.00 84 ASP A O 1
ATOM 645 N N . ARG A 1 85 ? 6.134 10.806 2.912 1.00 86.75 85 ARG A N 1
ATOM 646 C CA . ARG A 1 85 ? 4.665 10.809 2.925 1.00 86.75 85 ARG A CA 1
ATOM 647 C C . ARG A 1 85 ? 4.099 9.504 2.378 1.00 86.75 85 ARG A C 1
ATOM 649 O O . ARG A 1 85 ? 3.104 9.020 2.910 1.00 86.75 85 ARG A O 1
ATOM 656 N N . LEU A 1 86 ? 4.727 8.945 1.344 1.00 89.44 86 LEU A N 1
ATOM 657 C CA . LEU A 1 86 ? 4.345 7.645 0.808 1.00 89.44 86 LEU A CA 1
ATOM 658 C C . LEU A 1 86 ? 4.571 6.531 1.833 1.00 89.44 86 LEU A C 1
ATOM 660 O O . LEU A 1 86 ? 3.669 5.728 2.042 1.00 89.44 86 LEU A O 1
ATOM 664 N N . ASN A 1 87 ? 5.734 6.507 2.486 1.00 89.38 87 ASN A N 1
ATOM 665 C CA . ASN A 1 87 ? 6.042 5.519 3.518 1.00 89.38 87 ASN A CA 1
ATOM 666 C C . ASN A 1 87 ? 5.031 5.605 4.663 1.00 89.38 87 ASN A C 1
ATOM 668 O O . ASN A 1 87 ? 4.395 4.609 4.971 1.00 89.38 87 ASN A O 1
ATOM 672 N N . ARG A 1 88 ? 4.748 6.811 5.176 1.00 91.50 88 ARG A N 1
ATOM 673 C CA . ARG A 1 88 ? 3.703 7.014 6.196 1.00 91.50 88 ARG A CA 1
ATOM 674 C C . ARG A 1 88 ? 2.324 6.538 5.746 1.00 91.50 88 ARG A C 1
ATOM 676 O O . ARG A 1 88 ? 1.559 6.028 6.556 1.00 91.50 88 ARG A O 1
ATOM 683 N N . TRP A 1 89 ? 1.984 6.729 4.472 1.00 94.19 89 TRP A N 1
ATOM 684 C CA . TRP A 1 89 ? 0.718 6.250 3.926 1.00 94.19 89 TRP A CA 1
ATOM 685 C C . TRP A 1 89 ? 0.658 4.717 3.875 1.00 94.19 89 TRP A C 1
ATOM 687 O O . TRP A 1 89 ? -0.353 4.136 4.265 1.00 94.19 89 TRP A O 1
ATOM 697 N N . LEU A 1 90 ? 1.743 4.064 3.449 1.00 94.50 90 LEU A N 1
ATOM 698 C CA . LEU A 1 90 ? 1.858 2.603 3.447 1.00 94.50 90 LEU A CA 1
ATOM 699 C C . LEU A 1 90 ? 1.863 2.030 4.872 1.00 94.50 90 LEU A C 1
ATOM 701 O O . LEU A 1 90 ? 1.185 1.038 5.118 1.00 94.50 90 LEU A O 1
ATOM 705 N N . ASP A 1 91 ? 2.539 2.686 5.814 1.00 93.38 91 ASP A N 1
ATOM 706 C CA . ASP A 1 91 ? 2.552 2.307 7.231 1.00 93.38 91 ASP A CA 1
ATOM 707 C C . ASP A 1 91 ? 1.154 2.410 7.851 1.00 93.38 91 ASP A C 1
ATOM 709 O O . ASP A 1 91 ? 0.729 1.521 8.593 1.00 93.38 91 ASP A O 1
ATOM 713 N N . ALA A 1 92 ? 0.405 3.467 7.518 1.00 94.81 92 ALA A N 1
ATOM 714 C CA . ALA A 1 92 ? -0.982 3.627 7.945 1.00 94.81 92 ALA A CA 1
ATOM 715 C C . ALA A 1 92 ? -1.885 2.534 7.353 1.00 94.81 92 ALA A C 1
ATOM 717 O O . ALA A 1 92 ? -2.697 1.958 8.076 1.00 94.81 92 ALA A O 1
ATOM 718 N N . LEU A 1 93 ? -1.707 2.192 6.070 1.00 95.31 93 LEU A N 1
ATOM 719 C CA . LEU A 1 93 ? -2.433 1.092 5.430 1.00 95.31 93 LEU A CA 1
ATOM 720 C C . LEU A 1 93 ? -2.127 -0.246 6.117 1.00 95.31 93 LEU A C 1
ATOM 722 O O . LEU A 1 93 ? -3.052 -0.967 6.483 1.00 95.31 93 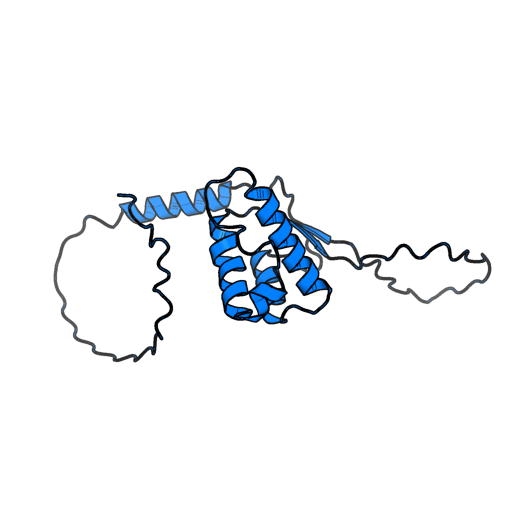LEU A O 1
ATOM 726 N N . ALA A 1 94 ? -0.848 -0.558 6.333 1.00 94.88 94 ALA A N 1
ATOM 727 C CA . ALA A 1 94 ? -0.423 -1.784 7.001 1.00 94.88 94 ALA A CA 1
ATOM 728 C C . ALA A 1 94 ? -0.972 -1.860 8.432 1.00 94.88 94 ALA A C 1
ATOM 730 O O . ALA A 1 94 ? -1.499 -2.891 8.842 1.00 94.88 94 ALA A O 1
ATOM 731 N N . SER A 1 95 ? -0.929 -0.751 9.173 1.00 94.50 95 SER A N 1
ATOM 732 C CA . SER A 1 95 ? -1.491 -0.663 10.524 1.00 94.50 95 SER A CA 1
ATOM 733 C C . SER A 1 95 ? -3.007 -0.874 10.531 1.00 94.50 95 SER A C 1
ATOM 735 O O . SER A 1 95 ? -3.521 -1.606 11.378 1.00 94.50 95 SER A O 1
ATOM 737 N N . ALA A 1 96 ? -3.731 -0.285 9.575 1.00 95.25 96 ALA A N 1
ATOM 738 C CA . ALA A 1 96 ? -5.176 -0.456 9.441 1.00 95.25 96 ALA A CA 1
ATOM 739 C C . ALA A 1 96 ? -5.563 -1.901 9.080 1.00 95.25 96 ALA A C 1
ATOM 741 O O . ALA A 1 96 ? -6.540 -2.421 9.614 1.00 95.25 96 ALA A O 1
ATOM 742 N N . VAL A 1 97 ? -4.789 -2.568 8.218 1.00 95.50 97 VAL A N 1
ATOM 743 C CA . VAL A 1 97 ? -4.993 -3.987 7.881 1.00 95.50 97 VAL A CA 1
ATOM 744 C C . VAL A 1 97 ? -4.696 -4.880 9.087 1.00 95.50 97 VAL A C 1
ATOM 746 O O . VAL A 1 97 ? -5.531 -5.699 9.457 1.00 95.50 97 VAL A O 1
ATOM 749 N N . ASN A 1 98 ? -3.558 -4.679 9.754 1.00 93.44 98 ASN A N 1
ATOM 750 C CA . ASN A 1 98 ? -3.125 -5.513 10.879 1.00 93.44 98 ASN A CA 1
ATOM 751 C C . ASN A 1 98 ? -4.014 -5.367 12.124 1.00 93.44 98 ASN A C 1
ATOM 753 O O . ASN A 1 98 ? -4.168 -6.318 12.882 1.00 93.44 98 ASN A O 1
ATOM 757 N N . SER A 1 99 ? -4.605 -4.190 12.342 1.00 95.00 99 SER A N 1
ATOM 758 C CA . SER A 1 99 ? -5.562 -3.953 13.435 1.00 95.00 99 SER A CA 1
ATOM 759 C C . SER A 1 99 ? -6.986 -4.424 13.123 1.00 95.00 99 SER A C 1
ATOM 761 O 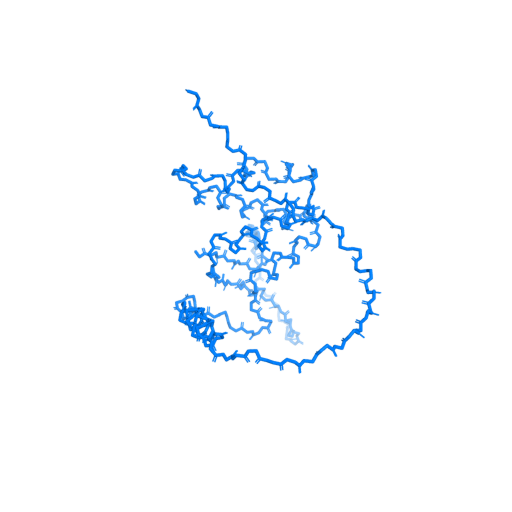O . SER A 1 99 ? -7.848 -4.358 13.996 1.00 95.00 99 SER A O 1
ATOM 763 N N . GLY A 1 100 ? -7.262 -4.860 11.888 1.00 95.12 100 GLY A N 1
ATOM 764 C CA . GLY A 1 100 ? -8.617 -5.185 11.435 1.00 95.12 100 GLY A CA 1
ATOM 765 C C . GLY A 1 100 ? -9.529 -3.964 11.253 1.00 95.12 100 GLY A C 1
ATOM 766 O O . GLY A 1 100 ? -10.734 -4.126 11.085 1.00 95.12 100 GLY A O 1
ATOM 767 N N . ALA A 1 101 ? -8.981 -2.743 11.280 1.00 95.69 101 ALA A N 1
ATOM 768 C CA . ALA A 1 101 ? -9.738 -1.512 11.051 1.00 95.69 101 ALA A CA 1
ATOM 769 C C . ALA A 1 101 ? -10.080 -1.292 9.565 1.00 95.69 101 ALA A C 1
ATOM 771 O O . ALA A 1 101 ? -11.042 -0.594 9.240 1.00 95.69 101 ALA A O 1
ATOM 772 N N . ALA A 1 102 ? -9.290 -1.864 8.652 1.00 95.31 102 ALA A N 1
ATOM 773 C CA . ALA A 1 102 ? -9.555 -1.826 7.218 1.00 95.31 102 ALA A CA 1
ATOM 774 C C . ALA A 1 102 ? -10.599 -2.877 6.805 1.00 95.31 102 ALA A C 1
ATOM 776 O O . ALA A 1 102 ? -10.618 -3.996 7.313 1.00 95.31 102 ALA A O 1
ATOM 777 N N . ALA A 1 103 ? -11.434 -2.541 5.818 1.00 95.88 103 ALA A N 1
ATOM 778 C CA . ALA A 1 103 ? -12.359 -3.505 5.228 1.00 95.88 103 ALA A CA 1
ATOM 779 C C . ALA A 1 103 ? -11.592 -4.684 4.582 1.00 95.88 103 ALA A C 1
ATOM 781 O O . ALA A 1 103 ? -10.554 -4.453 3.953 1.00 95.88 103 ALA A O 1
ATOM 782 N N . PRO A 1 104 ? -12.113 -5.927 4.625 1.00 96.75 104 PRO A N 1
ATOM 783 C CA . PRO A 1 104 ? -11.461 -7.086 4.003 1.00 96.75 104 PRO A CA 1
ATOM 784 C C . PRO A 1 104 ? -11.165 -6.900 2.507 1.00 96.75 104 PRO A C 1
ATOM 786 O O . PRO A 1 104 ? -10.159 -7.393 2.005 1.00 96.75 104 PRO A O 1
ATOM 789 N N . SER A 1 105 ? -11.998 -6.129 1.801 1.00 97.00 105 SER A N 1
ATOM 790 C CA . SER A 1 105 ? -11.784 -5.763 0.396 1.00 97.00 105 SER A CA 1
ATOM 791 C C . SER A 1 105 ? -10.519 -4.926 0.177 1.00 97.00 105 SER A C 1
ATOM 793 O O . SER A 1 105 ? -9.830 -5.121 -0.819 1.00 97.00 105 SER A O 1
ATOM 795 N N . ILE A 1 106 ? -10.176 -4.032 1.111 1.00 97.12 106 ILE A N 1
ATOM 796 C CA . ILE A 1 106 ? -8.946 -3.227 1.069 1.00 97.12 106 ILE A CA 1
ATOM 797 C C . ILE A 1 106 ? -7.724 -4.117 1.296 1.00 97.12 106 ILE A C 1
ATOM 799 O O . ILE A 1 106 ? -6.738 -3.985 0.574 1.00 97.12 106 ILE A O 1
ATOM 803 N N . ALA A 1 107 ? -7.798 -5.038 2.261 1.00 96.50 107 ALA A N 1
ATOM 804 C CA . ALA A 1 107 ? -6.722 -5.990 2.522 1.00 96.50 107 ALA A CA 1
ATOM 805 C C . ALA A 1 107 ? -6.477 -6.904 1.310 1.00 96.50 107 ALA A C 1
ATOM 807 O O . ALA A 1 107 ? -5.340 -7.042 0.866 1.00 96.50 107 ALA A O 1
ATOM 808 N N . ALA A 1 108 ? -7.543 -7.454 0.717 1.00 95.94 108 ALA A N 1
ATOM 809 C CA . ALA A 1 108 ? -7.455 -8.268 -0.494 1.00 95.94 108 ALA A CA 1
ATOM 810 C C . ALA A 1 108 ? -6.861 -7.485 -1.676 1.00 95.94 108 ALA A C 1
ATOM 812 O O . ALA A 1 108 ? -5.999 -8.000 -2.382 1.00 95.94 108 ALA A O 1
ATOM 813 N N . LEU A 1 109 ? -7.269 -6.225 -1.860 1.00 96.62 109 LEU A N 1
ATOM 814 C CA . LEU A 1 109 ? -6.733 -5.352 -2.905 1.00 96.62 109 LEU A CA 1
ATOM 815 C C . LEU A 1 109 ? -5.244 -5.054 -2.690 1.00 96.62 109 LEU A C 1
ATOM 817 O O . LEU A 1 109 ? -4.465 -5.112 -3.640 1.00 96.62 109 LEU A O 1
ATOM 821 N N . ALA A 1 110 ? -4.835 -4.785 -1.448 1.00 96.19 110 ALA A N 1
ATOM 822 C CA . ALA A 1 110 ? -3.434 -4.580 -1.103 1.00 96.19 110 ALA A CA 1
ATOM 823 C C . ALA A 1 110 ? -2.592 -5.831 -1.377 1.00 96.19 110 ALA A C 1
ATOM 825 O O . ALA A 1 110 ? -1.549 -5.725 -2.018 1.00 96.19 110 ALA A O 1
ATOM 826 N N . LEU A 1 111 ? -3.063 -7.012 -0.967 1.00 94.19 111 LEU A N 1
ATOM 827 C CA . LEU A 1 111 ? -2.385 -8.280 -1.241 1.00 94.19 111 LEU A CA 1
ATOM 828 C C . LEU A 1 111 ? -2.299 -8.554 -2.745 1.00 94.19 111 LEU A C 1
ATOM 830 O O . LEU A 1 111 ? -1.220 -8.841 -3.246 1.00 94.19 111 LEU A O 1
ATOM 834 N N . HIS A 1 112 ? -3.386 -8.372 -3.494 1.00 93.75 112 HIS A N 1
ATOM 835 C CA . HIS A 1 112 ? -3.370 -8.559 -4.945 1.00 93.75 112 HIS A CA 1
ATOM 836 C C . HIS A 1 112 ? -2.404 -7.589 -5.643 1.00 93.75 112 HIS A C 1
ATOM 838 O O . HIS A 1 112 ? -1.738 -7.957 -6.604 1.00 93.75 112 HIS A O 1
ATOM 844 N N . PHE A 1 113 ? -2.306 -6.340 -5.183 1.00 94.25 113 PHE A N 1
ATOM 845 C CA . PHE A 1 113 ? -1.372 -5.367 -5.752 1.00 94.25 113 PHE A CA 1
ATOM 846 C C . PHE A 1 113 ? 0.100 -5.704 -5.449 1.00 94.25 113 PHE A C 1
ATOM 848 O O . PHE A 1 113 ? 0.989 -5.435 -6.268 1.00 94.25 113 PHE A O 1
ATOM 855 N N . LEU A 1 114 ? 0.353 -6.254 -4.258 1.00 93.19 114 LEU A N 1
ATOM 856 C CA . LEU A 1 114 ? 1.680 -6.619 -3.769 1.00 93.19 114 LEU A CA 1
ATOM 857 C C . LEU A 1 114 ? 2.160 -7.986 -4.261 1.00 93.19 114 LEU A C 1
ATOM 859 O O . LEU A 1 114 ? 3.335 -8.264 -4.061 1.00 93.19 114 LEU A O 1
ATOM 863 N N . GLU A 1 115 ? 1.297 -8.796 -4.882 1.00 92.25 115 GLU A N 1
ATOM 864 C CA . GLU A 1 115 ? 1.644 -10.108 -5.457 1.00 92.25 115 GLU A CA 1
ATOM 865 C C . GLU A 1 115 ? 2.525 -10.942 -4.501 1.00 92.25 115 GLU A C 1
ATOM 867 O O . GLU A 1 115 ? 3.690 -11.202 -4.808 1.00 92.25 115 GLU A O 1
ATOM 872 N N . PRO A 1 116 ? 2.028 -11.294 -3.296 1.00 91.31 116 PRO A N 1
ATOM 873 C CA . PRO A 1 116 ? 2.787 -12.132 -2.377 1.00 91.31 116 PRO A CA 1
ATOM 874 C C . PRO A 1 116 ? 3.117 -13.480 -3.036 1.00 91.31 116 PRO A C 1
ATOM 876 O O . PRO A 1 116 ? 2.278 -13.993 -3.785 1.00 91.31 116 PRO A O 1
ATOM 879 N N . PRO A 1 117 ? 4.292 -14.068 -2.742 1.00 89.56 117 PRO A N 1
ATOM 880 C CA . PRO A 1 117 ? 4.636 -15.397 -3.238 1.00 89.56 117 PRO A CA 1
ATOM 881 C C . PRO A 1 117 ? 3.610 -16.431 -2.759 1.00 89.56 117 PRO A C 1
ATOM 883 O O . PRO A 1 117 ? 3.017 -16.291 -1.680 1.00 89.56 117 PRO A O 1
ATOM 886 N N . GLY A 1 118 ? 3.389 -17.469 -3.568 1.00 88.19 118 GLY A N 1
ATOM 887 C CA . GLY A 1 118 ? 2.509 -18.570 -3.200 1.00 88.19 118 GLY A CA 1
ATOM 888 C C . GLY A 1 118 ? 2.996 -19.309 -1.943 1.00 88.19 118 GLY A C 1
ATOM 889 O O . GLY A 1 118 ? 4.174 -19.249 -1.584 1.00 88.19 118 GLY A O 1
ATOM 890 N N . PRO A 1 119 ? 2.114 -20.041 -1.241 1.00 85.62 119 PRO A N 1
ATOM 891 C CA . PRO A 1 119 ? 2.531 -20.861 -0.110 1.00 85.62 119 PRO A CA 1
ATOM 892 C C . PRO A 1 119 ? 3.527 -21.936 -0.572 1.00 85.62 119 PRO A C 1
ATOM 894 O O . PRO A 1 119 ? 3.178 -22.811 -1.361 1.00 85.62 119 PRO A O 1
ATOM 897 N N . GLY A 1 120 ? 4.761 -21.869 -0.065 1.00 83.50 120 GLY A N 1
ATOM 898 C CA . GLY A 1 120 ? 5.852 -22.776 -0.443 1.00 83.50 120 GLY A CA 1
ATOM 899 C C . GLY A 1 120 ? 6.680 -22.315 -1.645 1.00 83.50 120 GLY A C 1
ATOM 900 O O . GLY A 1 120 ? 7.619 -23.010 -2.022 1.00 83.50 120 GLY A O 1
ATOM 901 N N . GLU A 1 121 ? 6.362 -21.158 -2.225 1.00 85.06 121 GLU A N 1
ATOM 902 C CA . GLU A 1 121 ? 7.196 -20.515 -3.234 1.00 85.06 121 GLU A CA 1
ATOM 903 C C . GLU A 1 121 ? 8.280 -19.680 -2.541 1.00 85.06 121 GLU A C 1
ATOM 905 O O . GLU A 1 121 ? 8.001 -18.907 -1.619 1.00 85.06 121 GLU A O 1
ATOM 910 N N . GLU A 1 122 ? 9.533 -19.865 -2.951 1.00 80.94 122 GLU A N 1
ATOM 911 C CA . GLU A 1 122 ? 10.638 -19.043 -2.468 1.00 80.94 122 GLU A CA 1
ATOM 912 C C . GLU A 1 122 ? 10.452 -17.607 -2.972 1.00 80.94 122 GLU A C 1
ATOM 914 O O . GLU A 1 122 ? 10.106 -17.386 -4.134 1.00 80.94 122 GLU A O 1
ATOM 919 N N . ALA A 1 123 ? 10.629 -16.621 -2.088 1.00 78.50 123 ALA A N 1
ATOM 920 C CA . ALA A 1 123 ? 10.454 -15.227 -2.469 1.00 78.50 123 ALA A CA 1
ATOM 921 C C . ALA A 1 123 ? 11.446 -14.883 -3.599 1.00 78.50 123 ALA A C 1
ATOM 923 O O . ALA A 1 123 ? 12.645 -15.116 -3.433 1.00 78.50 123 ALA A O 1
ATOM 924 N N . PRO A 1 124 ? 10.980 -14.323 -4.730 1.00 73.75 124 PRO A N 1
ATOM 925 C CA . PRO A 1 124 ? 11.857 -14.008 -5.851 1.00 73.75 124 PRO A CA 1
ATOM 926 C C . PRO A 1 124 ? 12.950 -13.029 -5.413 1.00 73.75 124 PRO A C 1
ATOM 928 O O . PRO A 1 124 ? 12.663 -12.067 -4.688 1.00 73.75 124 PRO A O 1
ATOM 931 N N . ASP A 1 125 ? 14.194 -13.253 -5.857 1.00 76.88 125 ASP A N 1
ATOM 932 C CA . ASP A 1 125 ? 15.309 -12.373 -5.502 1.00 76.88 125 ASP A CA 1
ATOM 933 C C . ASP A 1 125 ? 14.972 -10.934 -5.954 1.00 76.88 125 ASP A C 1
ATOM 935 O O . ASP A 1 125 ? 14.723 -10.682 -7.143 1.00 76.88 125 ASP A O 1
ATOM 939 N N . PRO A 1 126 ? 14.955 -9.949 -5.032 1.00 66.88 126 PRO A N 1
ATOM 940 C CA . PRO A 1 126 ? 14.667 -8.557 -5.364 1.00 66.88 126 PRO A CA 1
ATOM 941 C C . PRO A 1 126 ? 15.604 -7.962 -6.419 1.00 66.88 126 PRO A C 1
ATOM 943 O O . PRO A 1 126 ? 15.244 -6.975 -7.074 1.00 66.88 126 PRO A O 1
ATOM 946 N N . ASN A 1 127 ? 16.815 -8.495 -6.564 1.00 70.50 127 ASN A N 1
ATOM 947 C CA . ASN A 1 127 ? 17.769 -8.059 -7.575 1.00 70.50 127 ASN A CA 1
ATOM 948 C C . ASN A 1 127 ? 17.456 -8.659 -8.947 1.00 70.50 127 ASN A C 1
ATOM 950 O O . ASN A 1 127 ? 17.673 -7.977 -9.947 1.00 70.50 127 ASN A O 1
ATOM 954 N N . GLU A 1 128 ? 16.870 -9.856 -8.985 1.00 68.25 128 GLU A N 1
ATOM 955 C CA . GLU A 1 128 ? 16.548 -10.585 -10.214 1.00 68.25 128 GLU A CA 1
ATOM 956 C C . GLU A 1 128 ? 15.220 -10.155 -10.843 1.00 68.25 128 GLU A C 1
ATOM 958 O O . GLU A 1 128 ? 15.038 -10.344 -12.043 1.00 68.25 128 GLU A O 1
ATOM 963 N N . THR A 1 129 ? 14.321 -9.488 -10.097 1.00 60.50 129 THR A N 1
ATOM 964 C CA . THR A 1 129 ? 13.161 -8.801 -10.701 1.00 60.50 129 THR A CA 1
ATOM 965 C C . THR A 1 129 ? 13.650 -7.589 -11.495 1.00 60.50 129 THR A C 1
ATOM 967 O O . THR A 1 129 ? 13.611 -6.426 -11.066 1.00 60.50 129 THR A O 1
ATOM 970 N N . ASP A 1 130 ? 14.232 -7.894 -12.636 1.00 60.31 130 ASP A N 1
ATOM 971 C CA . ASP A 1 130 ? 14.866 -6.986 -13.541 1.00 60.31 130 ASP A CA 1
ATOM 972 C C . ASP A 1 130 ? 13.749 -6.317 -14.340 1.00 60.31 130 ASP A C 1
ATOM 974 O O . ASP A 1 130 ? 12.791 -6.937 -14.810 1.00 60.31 130 ASP A O 1
ATOM 978 N N . TYR A 1 131 ? 13.831 -4.996 -14.471 1.00 60.12 131 TYR A N 1
ATOM 979 C CA . TYR A 1 131 ? 12.865 -4.244 -15.269 1.00 60.12 131 TYR A CA 1
ATOM 980 C C . TYR A 1 131 ? 12.883 -4.686 -16.739 1.00 60.12 131 TYR A C 1
ATOM 982 O O . TYR A 1 131 ? 12.076 -4.178 -17.512 1.00 60.12 131 TYR A O 1
ATOM 990 N N . SER A 1 132 ? 13.781 -5.594 -17.124 1.00 64.62 132 SER A N 1
ATOM 991 C CA . SER A 1 132 ? 13.925 -6.177 -18.446 1.00 64.62 132 SER A CA 1
ATOM 992 C C . SER A 1 132 ? 12.645 -6.825 -18.964 1.00 64.62 132 SER A C 1
ATOM 994 O O . SER A 1 132 ? 12.335 -6.580 -20.123 1.00 64.62 132 SER A O 1
ATOM 996 N N . ASP A 1 133 ? 11.830 -7.514 -18.162 1.00 63.25 133 ASP A N 1
ATOM 997 C CA . ASP A 1 133 ? 10.569 -8.080 -18.680 1.00 63.25 133 ASP A CA 1
ATOM 998 C C . ASP A 1 133 ? 9.501 -7.011 -18.932 1.00 63.25 133 ASP A C 1
ATOM 1000 O O . ASP A 1 133 ? 8.874 -6.971 -19.992 1.00 63.25 133 ASP A O 1
ATOM 1004 N N . LEU A 1 134 ? 9.364 -6.041 -18.028 1.00 63.56 134 LEU A N 1
ATOM 1005 C CA . LEU A 1 134 ? 8.479 -4.888 -18.232 1.00 63.56 134 LEU A CA 1
ATOM 1006 C C . LEU A 1 134 ? 8.974 -3.978 -19.374 1.00 63.56 134 LEU A C 1
ATOM 1008 O O . LEU A 1 134 ? 8.174 -3.424 -20.131 1.00 63.56 134 LEU A O 1
ATOM 1012 N N . ALA A 1 135 ? 10.292 -3.842 -19.532 1.00 66.00 135 ALA A N 1
ATOM 1013 C CA . ALA A 1 135 ? 10.929 -3.121 -20.625 1.00 66.00 135 ALA A CA 1
ATOM 1014 C C . ALA A 1 135 ? 10.720 -3.852 -21.956 1.00 66.00 135 ALA A C 1
ATOM 1016 O O . ALA A 1 135 ? 10.320 -3.201 -22.921 1.00 66.00 135 ALA A O 1
ATOM 1017 N N . ARG A 1 136 ? 10.885 -5.183 -21.994 1.00 71.88 136 ARG A N 1
ATOM 1018 C CA . ARG A 1 136 ? 10.596 -6.049 -23.149 1.00 71.88 136 ARG A CA 1
ATOM 1019 C C . ARG A 1 136 ? 9.141 -5.925 -23.574 1.00 71.88 136 ARG A C 1
ATOM 1021 O O . ARG A 1 136 ? 8.891 -5.659 -24.746 1.00 71.88 136 ARG A O 1
ATOM 1028 N N . LEU A 1 137 ? 8.197 -6.013 -22.635 1.00 70.88 137 LEU A N 1
ATOM 1029 C CA . LEU A 1 137 ? 6.769 -5.835 -22.916 1.00 70.88 137 LEU A CA 1
ATOM 1030 C C . LEU A 1 137 ? 6.466 -4.429 -23.454 1.00 70.88 137 LEU A C 1
ATOM 1032 O O . LEU A 1 137 ? 5.749 -4.282 -24.442 1.00 70.88 137 LEU A O 1
ATOM 1036 N N . SER A 1 138 ? 7.063 -3.383 -22.874 1.00 74.25 138 SER A N 1
ATOM 1037 C CA . SER A 1 138 ? 6.869 -2.010 -23.362 1.00 74.25 138 SER A CA 1
ATOM 1038 C C . SER A 1 138 ? 7.507 -1.753 -24.737 1.00 74.25 138 SER A C 1
ATOM 1040 O O . SER A 1 138 ? 6.947 -1.013 -25.546 1.00 74.25 138 SER A O 1
ATOM 1042 N N . ALA A 1 139 ? 8.651 -2.377 -25.030 1.00 73.50 139 ALA A N 1
ATOM 1043 C CA . ALA A 1 139 ? 9.317 -2.305 -26.327 1.00 73.50 139 ALA A CA 1
ATOM 1044 C C . ALA A 1 139 ? 8.530 -3.072 -27.400 1.00 73.50 139 ALA A C 1
ATOM 1046 O O . ALA A 1 139 ? 8.344 -2.561 -28.504 1.00 73.50 139 ALA A O 1
ATOM 1047 N N . ALA A 1 140 ? 8.001 -4.251 -27.058 1.00 77.56 140 ALA A N 1
ATOM 1048 C CA . ALA A 1 140 ? 7.122 -5.031 -27.922 1.00 77.56 140 ALA A CA 1
ATOM 1049 C C . ALA A 1 140 ? 5.832 -4.264 -28.258 1.00 77.56 140 ALA A C 1
ATOM 1051 O O . ALA A 1 140 ? 5.457 -4.185 -29.425 1.00 77.56 140 ALA A O 1
ATOM 1052 N N . ALA A 1 141 ? 5.208 -3.610 -27.270 1.00 76.19 141 ALA A N 1
ATOM 1053 C CA . ALA A 1 141 ? 4.018 -2.786 -27.487 1.00 76.19 141 ALA A CA 1
ATOM 1054 C C . ALA A 1 141 ? 4.280 -1.593 -28.428 1.00 76.19 141 ALA A C 1
ATOM 1056 O O . ALA A 1 141 ? 3.456 -1.294 -29.289 1.00 76.19 141 ALA A O 1
ATOM 1057 N N . ARG A 1 142 ? 5.447 -0.936 -28.324 1.00 75.38 142 ARG A N 1
ATOM 1058 C CA . ARG A 1 142 ? 5.849 0.126 -29.268 1.00 75.38 142 ARG A CA 1
ATOM 1059 C C . ARG A 1 142 ? 6.047 -0.403 -30.686 1.00 75.38 142 ARG A C 1
ATOM 1061 O O . ARG A 1 142 ? 5.614 0.245 -31.628 1.00 75.38 142 ARG A O 1
ATOM 1068 N N . LYS A 1 143 ? 6.666 -1.580 -30.825 1.00 79.06 143 LYS A N 1
ATOM 1069 C CA . LYS A 1 143 ? 6.886 -2.229 -32.125 1.00 79.06 143 LYS A CA 1
ATOM 1070 C C . LYS A 1 143 ? 5.568 -2.631 -32.800 1.00 79.06 143 LYS A C 1
ATOM 1072 O O . LYS A 1 143 ? 5.468 -2.539 -34.017 1.00 79.06 143 LYS A O 1
ATOM 1077 N N . ALA A 1 144 ? 4.564 -3.031 -32.017 1.00 76.00 144 ALA A N 1
ATOM 1078 C CA . ALA A 1 144 ? 3.232 -3.368 -32.521 1.00 76.00 144 ALA A CA 1
ATOM 1079 C C . ALA A 1 144 ? 2.419 -2.133 -32.960 1.00 76.00 144 ALA A C 1
ATOM 1081 O O . ALA A 1 144 ? 1.661 -2.217 -33.920 1.00 76.00 144 ALA A O 1
ATOM 1082 N N . GLY A 1 145 ? 2.597 -0.979 -32.305 1.00 64.62 145 GLY A N 1
ATOM 1083 C CA . GLY A 1 145 ? 1.862 0.252 -32.632 1.00 64.62 145 GLY A CA 1
ATOM 1084 C C . GLY A 1 145 ? 2.281 0.937 -33.940 1.00 64.62 145 GLY A C 1
ATOM 1085 O O . GLY A 1 145 ? 1.505 1.705 -34.492 1.00 64.62 145 GLY A O 1
ATOM 1086 N N . THR A 1 146 ? 3.482 0.664 -34.457 1.00 60.53 146 THR A N 1
ATOM 1087 C CA . THR A 1 146 ? 4.005 1.279 -35.695 1.00 60.53 146 THR A CA 1
ATOM 1088 C C . THR A 1 146 ? 3.696 0.499 -36.973 1.00 60.53 146 THR A C 1
ATOM 1090 O O . THR A 1 146 ? 4.075 0.947 -38.047 1.00 60.53 146 THR A O 1
ATOM 1093 N N . ALA A 1 147 ? 3.042 -0.662 -36.879 1.00 58.03 147 ALA A N 1
ATOM 1094 C CA . ALA A 1 147 ? 2.719 -1.502 -38.038 1.00 58.03 147 ALA A CA 1
ATOM 1095 C C . ALA A 1 147 ? 1.264 -1.356 -38.528 1.00 58.03 147 ALA A C 1
ATOM 1097 O O . ALA A 1 147 ? 0.856 -2.094 -39.415 1.00 58.03 147 ALA A O 1
ATOM 1098 N N . ALA A 1 148 ? 0.477 -0.449 -37.938 1.00 58.75 148 ALA A N 1
ATOM 1099 C CA . ALA A 1 148 ? -0.949 -0.288 -38.240 1.00 58.75 148 ALA A CA 1
ATOM 1100 C C . ALA A 1 148 ? -1.277 0.902 -39.163 1.00 58.75 148 ALA A C 1
ATOM 1102 O O . ALA A 1 148 ? -2.451 1.180 -39.376 1.00 58.75 148 ALA A O 1
ATOM 1103 N N . ASP A 1 149 ? -0.276 1.591 -39.712 1.00 54.47 149 ASP A N 1
ATOM 1104 C CA . ASP A 1 149 ? -0.484 2.606 -40.748 1.00 54.47 149 ASP A CA 1
ATOM 1105 C C . ASP A 1 149 ? 0.142 2.102 -42.049 1.00 54.47 149 ASP A C 1
ATOM 1107 O O . ASP A 1 149 ? 1.336 1.795 -42.064 1.00 54.47 149 ASP A O 1
ATOM 1111 N N . LEU A 1 150 ? -0.680 2.040 -43.104 1.00 60.66 150 LEU A N 1
ATOM 1112 C CA . LEU A 1 150 ? -0.483 1.462 -44.445 1.00 60.66 150 LEU A CA 1
ATOM 1113 C C . LEU A 1 150 ? -1.125 0.075 -44.658 1.00 60.66 150 LEU A C 1
ATOM 1115 O O . LEU A 1 150 ? -0.428 -0.899 -44.921 1.00 60.66 150 LEU A O 1
ATOM 1119 N N . ASP A 1 151 ? -2.458 0.001 -44.649 1.00 56.50 151 ASP A N 1
ATOM 1120 C CA . ASP A 1 151 ? -3.140 -0.468 -45.864 1.00 56.50 151 ASP A CA 1
ATOM 1121 C C . ASP A 1 151 ? -4.544 0.131 -45.987 1.00 56.50 151 ASP A C 1
ATOM 1123 O O . ASP A 1 151 ? -5.226 0.441 -45.009 1.00 56.50 151 ASP A O 1
ATOM 1127 N N . ASP A 1 152 ? -4.883 0.358 -47.241 1.00 56.09 152 ASP A N 1
ATOM 1128 C CA . ASP A 1 152 ? -5.892 1.239 -47.771 1.00 56.09 152 ASP A CA 1
ATOM 1129 C C . ASP A 1 152 ? -7.307 0.644 -47.698 1.00 56.09 152 ASP A C 1
ATOM 1131 O O . ASP A 1 152 ? -7.559 -0.558 -47.624 1.00 56.09 152 ASP A O 1
ATOM 1135 N N . THR A 1 153 ? -8.243 1.574 -47.727 1.00 59.94 153 THR A N 1
ATOM 1136 C CA . THR A 1 153 ? -9.683 1.450 -47.876 1.00 59.94 153 THR A CA 1
ATOM 1137 C C . THR A 1 153 ? -10.166 0.410 -48.901 1.00 59.94 153 THR A C 1
ATOM 1139 O O . THR A 1 153 ? -9.773 0.442 -50.060 1.00 59.94 153 THR A O 1
ATOM 1142 N N . ALA A 1 154 ? -11.143 -0.427 -48.515 1.00 50.38 154 ALA A N 1
ATOM 1143 C CA . ALA A 1 154 ? -12.387 -0.630 -49.280 1.00 50.38 154 ALA A CA 1
ATOM 1144 C C . ALA A 1 154 ? -13.362 -1.624 -48.608 1.00 50.38 154 ALA A C 1
ATOM 1146 O O . ALA A 1 154 ? -13.109 -2.819 -48.507 1.00 50.38 154 ALA A O 1
ATOM 1147 N N . SER A 1 155 ? -14.554 -1.109 -48.294 1.00 54.75 155 SER A N 1
ATOM 1148 C CA . SER A 1 155 ? -15.848 -1.783 -48.478 1.00 54.75 155 SER A CA 1
ATOM 1149 C C . SER A 1 155 ? -16.135 -3.092 -47.728 1.00 54.75 155 SER A C 1
ATOM 1151 O O . SER A 1 155 ? -15.949 -4.187 -48.252 1.00 54.75 155 SER A O 1
ATOM 1153 N N . ARG A 1 156 ? -16.862 -2.975 -46.609 1.00 54.97 156 ARG A N 1
ATOM 1154 C CA . ARG A 1 156 ? -18.235 -3.513 -46.541 1.00 54.97 156 ARG A CA 1
ATOM 1155 C C . ARG A 1 156 ? -18.983 -2.979 -45.330 1.00 54.97 156 ARG A C 1
ATOM 1157 O O . ARG A 1 156 ? -18.678 -3.294 -44.185 1.00 54.97 156 ARG A O 1
ATOM 1164 N N . GLU A 1 157 ? -20.005 -2.195 -45.639 1.00 58.72 157 GLU A N 1
ATOM 1165 C CA . GLU A 1 157 ? -21.121 -1.909 -44.756 1.00 58.72 157 GLU A CA 1
ATOM 1166 C C . GLU A 1 157 ? -21.754 -3.232 -44.306 1.00 58.72 157 GLU A C 1
ATOM 1168 O O . GLU A 1 157 ? -22.143 -4.068 -45.122 1.00 58.72 157 GLU A O 1
ATOM 1173 N N . SER A 1 158 ? -21.855 -3.434 -42.996 1.00 60.62 158 SER A N 1
ATOM 1174 C CA . SER A 1 158 ? -22.812 -4.376 -42.428 1.00 60.62 158 SER A CA 1
ATOM 1175 C C . SER A 1 158 ? -23.295 -3.820 -41.104 1.00 60.62 158 SER A C 1
ATOM 1177 O O . SER A 1 158 ? -22.731 -4.055 -40.038 1.00 60.62 158 SER A O 1
ATOM 1179 N N . THR A 1 159 ? -24.364 -3.051 -41.230 1.00 58.44 159 THR A N 1
ATOM 1180 C CA . THR A 1 159 ? -25.285 -2.634 -40.186 1.00 58.44 159 THR A CA 1
ATOM 1181 C C . THR A 1 159 ? -25.648 -3.825 -39.300 1.00 58.44 159 THR A C 1
ATOM 1183 O O . THR A 1 159 ? -26.447 -4.676 -39.683 1.00 58.44 159 THR A O 1
ATOM 1186 N N . PHE A 1 160 ? -25.072 -3.887 -38.103 1.00 44.91 160 PHE A N 1
ATOM 1187 C CA . PHE A 1 160 ? -25.579 -4.738 -37.035 1.00 44.91 160 PHE A CA 1
ATOM 1188 C C . PHE A 1 160 ? -25.661 -3.921 -35.749 1.00 44.91 160 PHE A C 1
ATOM 1190 O O . PHE A 1 160 ? -24.728 -3.845 -34.951 1.00 44.91 160 PHE A O 1
ATOM 1197 N N . SER A 1 161 ? -26.809 -3.263 -35.589 1.00 52.69 161 SER A N 1
ATOM 1198 C CA . SER A 1 161 ? -27.242 -2.675 -34.330 1.00 52.69 161 SER A CA 1
ATOM 1199 C C . SER A 1 161 ? -27.493 -3.793 -33.321 1.00 52.69 161 SER A C 1
ATOM 1201 O O . SER A 1 161 ? -28.550 -4.417 -33.337 1.00 52.69 161 SER A O 1
ATOM 1203 N N . MET A 1 162 ? -26.543 -4.022 -32.416 1.00 43.53 162 MET A N 1
ATOM 1204 C CA . MET A 1 162 ? -26.821 -4.668 -31.136 1.00 43.53 162 MET A CA 1
ATOM 1205 C C . MET A 1 162 ? -26.626 -3.626 -30.041 1.00 43.53 162 MET A C 1
ATOM 1207 O O . MET A 1 162 ? -25.512 -3.319 -29.621 1.00 43.53 162 MET A O 1
ATOM 1211 N N . GLN A 1 163 ? -27.750 -3.045 -29.624 1.00 50.22 163 GLN A N 1
ATOM 1212 C CA . GLN A 1 163 ? -27.868 -2.240 -28.417 1.00 50.22 163 GLN A CA 1
ATOM 1213 C C . GLN A 1 163 ? -27.572 -3.140 -27.214 1.00 50.22 163 GLN A C 1
ATOM 1215 O O . GLN A 1 163 ? -28.453 -3.805 -26.680 1.00 50.22 163 GLN A O 1
ATOM 1220 N N . LEU A 1 164 ? -26.312 -3.180 -26.798 1.00 47.19 164 LEU A N 1
ATOM 1221 C CA . LEU A 1 164 ? -25.964 -3.530 -25.431 1.00 47.19 164 LEU A CA 1
ATOM 1222 C C . LEU A 1 164 ? -25.906 -2.219 -24.657 1.00 47.19 164 LEU A C 1
ATOM 1224 O O . LEU A 1 164 ? -24.918 -1.489 -24.705 1.00 47.19 164 LEU A O 1
ATOM 1228 N N . GLU A 1 165 ? -27.003 -1.922 -23.963 1.00 44.06 165 GLU A N 1
ATOM 1229 C CA . GLU A 1 165 ? -27.050 -0.946 -22.880 1.00 44.06 165 GLU A CA 1
ATOM 1230 C C . GLU A 1 165 ? -26.142 -1.431 -21.745 1.00 44.06 165 GLU A C 1
ATOM 1232 O O . GLU A 1 165 ? -26.569 -1.956 -20.719 1.00 44.06 165 GLU A O 1
ATOM 1237 N N . THR A 1 166 ? -24.835 -1.257 -21.924 1.00 43.97 166 THR A N 1
ATOM 1238 C CA . THR A 1 166 ? -23.924 -1.182 -20.796 1.00 43.97 166 THR A CA 1
ATOM 1239 C C . THR A 1 166 ? -24.258 0.114 -20.081 1.00 43.97 166 THR A C 1
ATOM 1241 O O . THR A 1 166 ? -23.883 1.197 -20.537 1.00 43.97 166 THR A O 1
ATOM 1244 N N . THR A 1 167 ? -24.966 0.020 -18.957 1.00 47.03 167 THR A N 1
ATOM 1245 C CA . THR A 1 167 ? -25.079 1.101 -17.977 1.00 47.03 167 THR A CA 1
ATOM 1246 C C . THR A 1 167 ? -23.702 1.337 -17.353 1.00 47.03 167 THR A C 1
ATOM 1248 O O . THR A 1 167 ? -23.430 0.979 -16.207 1.00 47.03 167 THR A O 1
ATOM 1251 N N . SER A 1 168 ? -22.806 1.907 -18.157 1.00 43.94 168 SER A N 1
ATOM 1252 C CA . SER A 1 168 ? -21.523 2.472 -17.781 1.00 43.94 168 SER A CA 1
ATOM 1253 C C . SER A 1 168 ? -21.835 3.768 -17.045 1.00 43.94 168 SER A C 1
ATOM 1255 O O . SER A 1 168 ? -21.872 4.855 -17.619 1.00 43.94 168 SER A O 1
ATOM 1257 N N . LYS A 1 169 ? -22.191 3.632 -15.765 1.00 45.81 169 LYS A N 1
ATOM 1258 C CA . LYS A 1 169 ? -22.307 4.768 -14.856 1.00 45.81 169 LYS A CA 1
ATOM 1259 C C . LYS A 1 169 ? -20.926 5.404 -14.730 1.00 45.81 169 LYS A C 1
ATOM 1261 O O . LYS A 1 169 ? -20.073 4.911 -14.000 1.00 45.81 169 LYS A O 1
ATOM 1266 N N . GLU A 1 170 ? -20.725 6.457 -15.515 1.00 46.72 170 GLU A N 1
ATOM 1267 C CA . GLU A 1 170 ? -20.001 7.685 -15.186 1.00 46.72 170 GLU A CA 1
ATOM 1268 C C . GLU A 1 170 ? -19.122 7.626 -13.925 1.00 46.72 170 GLU A C 1
ATOM 1270 O O . GLU A 1 170 ? -19.424 8.224 -12.899 1.00 46.72 170 GLU A O 1
ATOM 1275 N N . TYR A 1 171 ? -17.967 6.975 -14.019 1.00 44.22 171 TYR A N 1
ATOM 1276 C CA . TYR A 1 171 ? -16.843 7.225 -13.111 1.00 44.22 171 TYR A CA 1
ATOM 1277 C C . TYR A 1 171 ? -15.546 7.314 -13.915 1.00 44.22 171 TYR A C 1
ATOM 1279 O O . TYR A 1 171 ? -14.574 6.601 -13.685 1.00 44.22 171 TYR A O 1
ATOM 1287 N N . SER A 1 172 ? -15.525 8.192 -14.918 1.00 43.84 172 SER A N 1
ATOM 1288 C CA . SER A 1 172 ? -14.302 8.538 -15.656 1.00 43.84 172 SER A CA 1
ATOM 1289 C C . SER A 1 172 ? -14.248 10.020 -16.014 1.00 43.84 172 SER A C 1
ATOM 1291 O O . SER A 1 172 ? -13.943 10.414 -17.134 1.00 43.84 172 SER A O 1
ATOM 1293 N N . ARG A 1 173 ? -14.490 10.867 -15.012 1.00 43.84 173 ARG A N 1
ATOM 1294 C CA . ARG A 1 173 ? -14.071 12.274 -15.030 1.00 43.84 173 ARG A CA 1
ATOM 1295 C C . ARG A 1 173 ? -13.225 12.579 -13.798 1.00 43.84 173 ARG A C 1
ATOM 1297 O O . ARG A 1 173 ? -13.555 13.404 -12.955 1.00 43.84 173 ARG A O 1
ATOM 1304 N N . TRP A 1 174 ? -12.103 11.874 -13.695 1.00 44.59 174 TRP A N 1
ATOM 1305 C CA . TRP A 1 174 ? -11.038 12.209 -12.755 1.00 44.59 174 TRP A CA 1
ATOM 1306 C C . TRP A 1 174 ? -10.216 13.345 -13.369 1.00 44.59 174 TRP A C 1
ATOM 1308 O O . TRP A 1 174 ? -9.229 13.122 -14.069 1.00 44.59 174 TRP A O 1
ATOM 1318 N N . TYR A 1 175 ? -10.690 14.577 -13.180 1.00 45.81 175 TYR A N 1
ATOM 1319 C CA . TYR A 1 175 ? -9.963 15.788 -13.548 1.00 45.81 175 TYR A CA 1
ATOM 1320 C C . TYR A 1 175 ? -8.703 15.891 -12.692 1.00 45.81 175 TYR A C 1
ATOM 1322 O O . TYR A 1 175 ? -8.750 16.308 -11.538 1.00 45.81 175 TYR A O 1
ATOM 1330 N N . TRP A 1 176 ? -7.563 15.519 -13.264 1.00 50.41 176 TRP A N 1
ATOM 1331 C CA . TRP A 1 176 ? -6.268 15.670 -12.607 1.00 50.41 176 TRP A CA 1
ATOM 1332 C C . TRP A 1 176 ? -5.800 17.137 -12.496 1.00 50.41 176 TRP A C 1
ATOM 1334 O O . TRP A 1 176 ? -4.768 17.369 -11.879 1.00 50.41 176 TRP A O 1
ATOM 1344 N N . TRP A 1 177 ? -6.527 18.136 -13.029 1.00 50.25 177 TRP A N 1
ATOM 1345 C CA . TRP A 1 177 ? -6.080 19.539 -13.054 1.00 50.25 177 TRP A CA 1
ATOM 1346 C C . TRP A 1 177 ? -7.255 20.539 -13.114 1.00 50.25 177 TRP A C 1
ATOM 1348 O O . TRP A 1 177 ? -7.808 20.792 -14.179 1.00 50.25 177 TRP A O 1
ATOM 1358 N N . LEU A 1 178 ? -7.606 21.162 -11.988 1.00 44.19 178 LEU A N 1
ATOM 1359 C CA . LEU A 1 178 ? -8.136 22.533 -11.959 1.00 44.19 178 LEU A CA 1
ATOM 1360 C C . LEU A 1 178 ? -7.089 23.357 -11.207 1.00 44.19 178 LEU A C 1
ATOM 1362 O O . LEU A 1 178 ? -7.195 23.616 -10.012 1.00 44.19 178 LEU A O 1
ATOM 1366 N N . MET A 1 179 ? -6.000 23.656 -11.914 1.00 37.91 179 MET A N 1
ATOM 1367 C CA . MET A 1 179 ? -5.027 24.659 -11.493 1.00 37.91 179 MET A CA 1
ATOM 1368 C C . MET A 1 179 ? -5.680 26.035 -11.684 1.00 37.91 179 MET A C 1
ATOM 1370 O O . MET A 1 179 ? -6.092 26.336 -12.807 1.00 37.91 179 MET A O 1
ATOM 1374 N N . PRO A 1 180 ? -5.789 26.887 -10.653 1.00 53.12 180 PRO A N 1
ATOM 1375 C CA . PRO A 1 180 ? -6.064 28.296 -10.877 1.00 53.12 180 PRO A CA 1
ATOM 1376 C C . PRO A 1 180 ? -4.842 28.923 -11.561 1.00 53.12 180 PRO A C 1
ATOM 1378 O O . PRO A 1 180 ? -3.721 28.817 -11.066 1.00 53.12 180 PRO A O 1
ATOM 1381 N N . VAL A 1 181 ? -5.059 29.555 -12.715 1.00 51.41 181 VAL A N 1
ATOM 1382 C CA . VAL A 1 181 ? -4.060 30.409 -13.370 1.00 51.41 181 VAL A CA 1
ATOM 1383 C C . VAL A 1 181 ? -3.818 31.609 -12.444 1.00 51.41 181 VAL A C 1
ATOM 1385 O O . VAL A 1 181 ? -4.786 32.315 -12.143 1.00 51.41 181 VAL A O 1
ATOM 1388 N N . PRO A 1 182 ? -2.595 31.843 -11.936 1.00 59.06 182 PRO A N 1
ATOM 1389 C CA . PRO A 1 182 ? -2.314 33.066 -11.195 1.00 59.06 182 PRO A CA 1
ATOM 1390 C C . PRO A 1 182 ? -2.419 34.268 -12.145 1.00 59.06 182 PRO A C 1
ATOM 1392 O O . PRO A 1 182 ? -1.964 34.193 -13.287 1.00 59.06 182 PRO A O 1
ATOM 1395 N N . LYS A 1 183 ? -3.072 35.337 -11.678 1.00 58.97 183 LYS A N 1
ATOM 1396 C CA . LYS A 1 183 ? -3.139 36.634 -12.366 1.00 58.97 183 LYS A CA 1
ATOM 1397 C C . LYS A 1 183 ? -1.834 37.400 -12.210 1.00 58.97 183 LYS A C 1
ATOM 1399 O O . LYS A 1 183 ? -1.245 37.293 -11.111 1.00 58.97 183 LYS A O 1
#

Sequence (183 aa):
VISCSLGPRVGQLPGEQVDPDQDTEGRARSGGCGLQVEWRVKRRMRHLRQGLHDPVKAISGKTYMQLFQGAHNAFTTSLPGTTDRLNRWLDALASAVNSGAAAPSIAALALHFLEPPGPGEEAPDPNETDYSDLARLSAAARKAGTAADLDDTASRESTFSMQLETTSKEYSRWYWWLMPVPK

Radius of gyration: 25.18 Å; chains: 1; bounding box: 46×76×83 Å

Organism: Alexandrium catenella (NCBI:txid2925)

Secondary structure (DSSP, 8-state):
-EEEEES-----------------------------EEEEE---HHHHIIIIIHHHHHHHGGGHHHHTTTTTTTTS-SSTTHHHHHHHHHHHHHHHHHTT-S-HHHHHHHHHHH-PPPTTPPPPPTTTS-THHHHHHHHHHHHHHTTSS--------------------S--------PPPP-

Foldseek 3Di:
DDKDKDFPPPPCDPDPPDDDDDDDPDDPPCPVRRPIDIADDDDDPVCCVVQAVVVQCVVCPPCCCVLLPPLNCLPVDDDPCSVVSVVSNVVSLVVCVVVVVGDVVNVVSVCVSRVGDDVVDRHPDPVPPDCVVVVVVVVVVVVVVVVPPDDDDDDDDDDDDDPPPPVPPDPPPPPPDPDPDDD

pLDDT: mean 73.63, std 17.27, range [37.91, 97.12]